Protein AF-A0A7V8YBY7-F1 (afdb_monomer_lite)

Foldseek 3Di:
DDDDDYDDDDDDDDDPDDDPVRVVVVVVVVVVVVVVVVVVVVVVVVVVVVVVLVVLVVVLQVVQVVVQVVVLVVLLVDDPVSLVQWFKKKKKAASVVRDIFMFTHGPPPDPPDDSLVRRCVVVVNDQQQRMAMDFIARSPPRDGDADDPVSCVRNNGRD

Structure (mmCIF, N/CA/C/O backbone):
data_AF-A0A7V8YBY7-F1
#
_entry.id   AF-A0A7V8YBY7-F1
#
loop_
_atom_site.group_PDB
_atom_site.id
_atom_site.type_symbol
_atom_site.label_atom_id
_atom_site.label_alt_id
_atom_site.label_comp_id
_atom_site.label_asym_id
_atom_site.label_entity_id
_atom_site.label_seq_id
_atom_site.pdbx_PDB_ins_code
_atom_site.Cartn_x
_atom_site.Cartn_y
_atom_site.Cartn_z
_atom_site.occupancy
_atom_site.B_iso_or_equiv
_atom_site.auth_seq_id
_atom_site.auth_comp_id
_atom_site.auth_asym_id
_atom_site.auth_atom_id
_atom_site.pdbx_PDB_model_num
ATOM 1 N N . MET A 1 1 ? 53.106 -49.234 -93.768 1.00 44.34 1 MET A N 1
ATOM 2 C CA . MET A 1 1 ? 53.191 -47.875 -93.196 1.00 44.34 1 MET A CA 1
ATOM 3 C C . MET A 1 1 ? 51.912 -47.634 -92.414 1.00 44.34 1 MET A C 1
ATOM 5 O O . MET A 1 1 ? 50.875 -47.580 -93.050 1.00 44.34 1 MET A O 1
ATOM 9 N N . SER A 1 2 ? 51.979 -47.629 -91.081 1.00 45.84 2 SER A N 1
ATOM 10 C CA . SER A 1 2 ? 51.018 -46.974 -90.173 1.00 45.84 2 SER A CA 1
ATOM 11 C C . SER A 1 2 ? 51.519 -47.163 -88.740 1.00 45.84 2 SER A C 1
ATOM 13 O O . SER A 1 2 ? 51.425 -48.245 -88.170 1.00 45.84 2 SER A O 1
ATOM 15 N N . ALA A 1 3 ? 52.129 -46.108 -88.212 1.00 43.44 3 ALA A N 1
ATOM 16 C CA . ALA A 1 3 ? 52.248 -45.832 -86.781 1.00 43.44 3 ALA A CA 1
ATOM 17 C C . ALA A 1 3 ? 50.955 -45.067 -86.372 1.00 43.44 3 ALA A C 1
ATOM 19 O O . ALA A 1 3 ? 50.270 -44.568 -87.259 1.00 43.44 3 ALA A O 1
ATOM 20 N N . ALA A 1 4 ? 50.510 -44.889 -85.130 1.00 47.12 4 ALA A N 1
ATOM 21 C CA . ALA A 1 4 ? 51.103 -44.994 -83.805 1.00 47.12 4 ALA A CA 1
ATOM 22 C C . ALA A 1 4 ? 49.966 -44.855 -82.741 1.00 47.12 4 ALA A C 1
ATOM 24 O O . ALA A 1 4 ? 48.845 -44.524 -83.114 1.00 47.12 4 ALA A O 1
ATOM 25 N N . ILE A 1 5 ? 50.330 -44.989 -81.449 1.00 47.28 5 ILE A N 1
ATOM 26 C CA . ILE A 1 5 ? 49.800 -44.333 -80.210 1.00 47.28 5 ILE A CA 1
ATOM 27 C C . ILE A 1 5 ? 48.318 -44.535 -79.800 1.00 47.28 5 ILE A C 1
ATOM 29 O O . ILE A 1 5 ? 47.413 -44.279 -80.574 1.00 47.28 5 ILE A O 1
ATOM 33 N N . GLY A 1 6 ? 47.992 -45.060 -78.603 1.00 40.19 6 GLY A N 1
ATOM 34 C CA . GLY A 1 6 ? 48.032 -44.397 -77.273 1.00 40.19 6 GLY A CA 1
ATOM 35 C C . GLY A 1 6 ? 46.586 -44.017 -76.859 1.00 40.19 6 GLY A C 1
ATOM 36 O O . GLY A 1 6 ? 45.807 -43.666 -77.727 1.00 40.19 6 GLY A O 1
ATOM 37 N N . GLY A 1 7 ? 46.074 -44.077 -75.629 1.00 40.12 7 GLY A N 1
ATOM 38 C CA . GLY A 1 7 ? 46.610 -44.291 -74.294 1.00 40.12 7 GLY A CA 1
ATOM 39 C C . GLY A 1 7 ? 45.463 -44.297 -73.256 1.00 40.12 7 GLY A C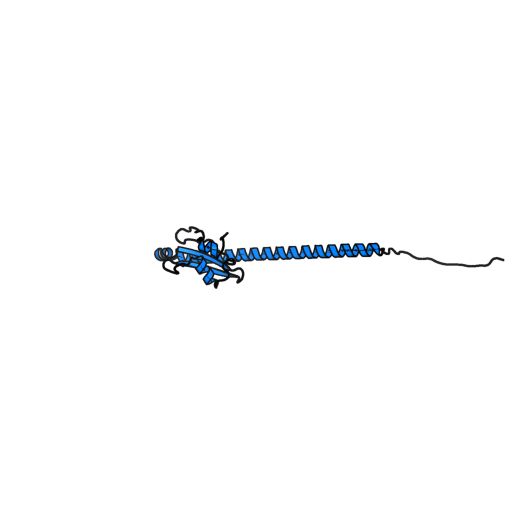 1
ATOM 40 O O . GLY A 1 7 ? 44.285 -44.230 -73.597 1.00 40.12 7 GLY A O 1
ATOM 41 N N . HIS A 1 8 ? 45.872 -44.414 -71.995 1.00 46.50 8 HIS A N 1
ATOM 42 C CA . HIS A 1 8 ? 45.122 -44.440 -70.732 1.00 46.50 8 HIS A CA 1
ATOM 43 C C . HIS A 1 8 ? 44.111 -43.306 -70.455 1.00 46.50 8 HIS A C 1
ATOM 45 O O . HIS A 1 8 ? 44.310 -42.186 -70.915 1.00 46.50 8 HIS A O 1
ATOM 51 N N . ALA A 1 9 ? 43.173 -43.617 -69.536 1.00 46.84 9 ALA A N 1
ATOM 52 C CA . ALA A 1 9 ? 42.627 -42.826 -68.400 1.00 46.84 9 ALA A CA 1
ATOM 53 C C . ALA A 1 9 ? 41.088 -42.953 -68.368 1.00 46.84 9 ALA A C 1
ATOM 55 O O . ALA A 1 9 ? 40.420 -42.584 -69.322 1.00 46.84 9 ALA A O 1
ATOM 56 N N . GLU A 1 10 ? 40.417 -43.604 -67.415 1.00 47.59 10 GLU A N 1
ATOM 57 C CA . GLU A 1 10 ? 40.443 -43.530 -65.944 1.00 47.59 10 GLU A CA 1
ATOM 58 C C . GLU A 1 10 ? 40.165 -42.130 -65.365 1.00 47.59 10 GLU A C 1
ATOM 60 O O . GLU A 1 10 ? 40.944 -41.204 -65.566 1.00 47.59 10 GLU A O 1
ATOM 65 N N . ARG A 1 11 ? 39.109 -42.068 -64.526 1.00 49.00 11 ARG A N 1
ATOM 66 C CA . ARG A 1 11 ? 38.781 -41.021 -63.529 1.00 49.00 11 ARG A CA 1
ATOM 67 C C . ARG A 1 11 ? 38.251 -39.696 -64.121 1.00 49.00 11 ARG A C 1
ATOM 69 O O . ARG A 1 11 ? 38.785 -39.169 -65.075 1.00 49.00 11 ARG A O 1
ATOM 76 N N . MET A 1 12 ? 37.189 -39.074 -63.611 1.00 42.81 12 MET A N 1
ATOM 77 C CA . MET A 1 12 ? 36.949 -38.706 -62.215 1.00 42.81 12 MET A CA 1
ATOM 78 C C 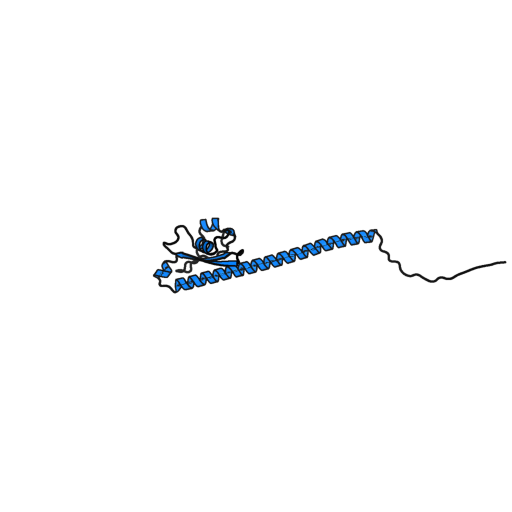. MET A 1 12 ? 35.454 -38.490 -61.930 1.00 42.81 12 MET A C 1
ATOM 80 O O . MET A 1 12 ? 34.685 -38.041 -62.775 1.00 42.81 12 MET A O 1
ATOM 84 N N . MET A 1 13 ? 35.096 -38.772 -60.681 1.00 49.97 13 MET A N 1
ATOM 85 C CA . MET A 1 13 ? 33.845 -38.424 -60.017 1.00 49.97 13 MET A CA 1
ATOM 86 C C . MET A 1 13 ? 33.687 -36.908 -59.793 1.00 49.97 13 MET A C 1
ATOM 88 O O . MET A 1 13 ? 34.676 -36.195 -59.663 1.00 49.97 13 MET A O 1
ATOM 92 N N . ASN A 1 14 ? 32.424 -36.512 -59.595 1.00 57.94 14 ASN A N 1
ATOM 93 C CA . ASN A 1 14 ? 31.910 -35.496 -58.664 1.00 57.94 14 ASN A CA 1
ATOM 94 C C . ASN A 1 14 ? 32.482 -34.068 -58.692 1.00 57.94 14 ASN A C 1
ATOM 96 O O . ASN A 1 14 ? 33.573 -33.794 -58.203 1.00 57.94 14 ASN A O 1
ATOM 100 N N . GLY A 1 15 ? 31.618 -33.123 -59.073 1.00 44.50 15 GLY A N 1
ATOM 101 C CA . GLY A 1 15 ? 31.807 -31.692 -58.848 1.00 44.50 15 GLY A CA 1
ATOM 102 C C . GLY A 1 15 ? 30.473 -30.954 -58.765 1.00 44.50 15 GLY A C 1
ATOM 103 O O . GLY A 1 15 ? 30.169 -30.132 -59.622 1.00 44.50 15 GLY A O 1
ATOM 104 N N . GLY A 1 16 ? 29.654 -31.264 -57.755 1.00 51.22 16 GLY A N 1
ATOM 105 C CA . GLY A 1 16 ? 28.484 -30.458 -57.392 1.00 51.22 16 GLY A CA 1
ATOM 106 C C . GLY A 1 16 ? 28.925 -29.143 -56.748 1.00 51.22 16 GLY A C 1
ATOM 107 O O . GLY A 1 16 ? 28.909 -29.017 -55.529 1.00 51.22 16 GLY A O 1
ATOM 108 N N . GLY A 1 17 ? 29.391 -28.194 -57.560 1.00 48.97 17 GLY A N 1
ATOM 109 C CA . GLY A 1 17 ? 29.704 -26.836 -57.128 1.00 48.97 17 GLY A CA 1
ATOM 110 C C . GLY A 1 17 ? 28.470 -25.950 -57.248 1.00 48.97 17 GLY A C 1
ATOM 111 O O . GLY A 1 17 ? 27.995 -25.704 -58.356 1.00 48.97 17 GLY A O 1
ATOM 112 N N . SER A 1 18 ? 27.950 -25.475 -56.118 1.00 56.44 18 SER A N 1
ATOM 113 C CA . SER A 1 18 ? 26.894 -24.462 -56.073 1.00 56.44 18 SER A CA 1
ATOM 114 C C . SER A 1 18 ? 27.316 -23.227 -56.870 1.00 56.44 18 SER A C 1
ATOM 116 O O . SER A 1 18 ? 28.432 -22.727 -56.723 1.00 56.44 18 SER A O 1
ATOM 118 N N . THR A 1 19 ? 26.424 -22.726 -57.722 1.00 53.19 19 THR A N 1
ATOM 119 C CA . THR A 1 19 ? 26.695 -21.528 -58.527 1.00 53.19 19 THR A CA 1
ATOM 120 C C . THR A 1 19 ? 26.826 -20.281 -57.634 1.00 53.19 19 THR A C 1
ATOM 122 O O . THR A 1 19 ? 26.194 -20.215 -56.576 1.00 53.19 19 THR A O 1
ATOM 125 N N . PRO A 1 20 ? 27.593 -19.249 -58.036 1.00 57.94 20 PRO A N 1
ATOM 126 C CA . PRO A 1 20 ? 27.749 -18.015 -57.253 1.00 57.94 20 PRO A CA 1
ATOM 127 C C . PRO A 1 20 ? 26.417 -17.288 -56.985 1.00 57.94 20 PRO A C 1
ATOM 129 O O . PRO A 1 20 ? 26.300 -16.562 -56.000 1.00 57.94 20 PRO A O 1
ATOM 132 N N . ALA A 1 21 ? 25.392 -17.526 -57.813 1.00 54.25 21 ALA A N 1
ATOM 133 C CA . ALA A 1 21 ? 24.031 -17.044 -57.584 1.00 54.25 21 ALA A CA 1
ATOM 134 C C . ALA A 1 21 ? 23.325 -17.770 -56.418 1.00 54.25 21 ALA A C 1
ATOM 136 O O . ALA A 1 21 ? 22.672 -17.111 -55.613 1.00 54.25 21 ALA A O 1
ATOM 137 N N . GLN A 1 22 ? 23.501 -19.092 -56.270 1.00 51.97 22 GLN A N 1
ATOM 138 C CA . GLN A 1 22 ? 22.965 -19.850 -55.125 1.00 51.97 22 GLN A CA 1
ATOM 139 C C . GLN A 1 22 ? 23.634 -19.439 -53.807 1.00 51.97 22 GLN A C 1
ATOM 141 O O . GLN A 1 22 ? 22.944 -19.228 -52.813 1.00 51.97 22 GLN A O 1
ATOM 146 N N . ALA A 1 23 ? 24.951 -19.208 -53.815 1.00 55.03 23 ALA A N 1
ATOM 147 C CA . ALA A 1 23 ? 25.682 -18.770 -52.624 1.00 55.03 23 ALA A CA 1
ATOM 148 C C . ALA A 1 23 ? 25.211 -17.400 -52.083 1.00 55.03 23 ALA A C 1
ATOM 150 O O . ALA A 1 23 ? 25.178 -17.190 -50.871 1.00 55.03 23 ALA A O 1
ATOM 151 N N . ALA A 1 24 ? 24.816 -16.469 -52.961 1.00 55.28 24 ALA A N 1
ATOM 152 C CA . ALA A 1 24 ? 24.304 -15.157 -52.558 1.00 55.28 24 ALA A CA 1
ATOM 153 C C . ALA A 1 24 ? 22.881 -15.225 -51.968 1.00 55.28 24 ALA A C 1
ATOM 155 O O . ALA A 1 24 ? 22.572 -14.514 -51.009 1.00 55.28 24 ALA A O 1
ATOM 156 N N . SER A 1 25 ? 22.020 -16.096 -52.507 1.00 55.28 25 SER A N 1
ATOM 157 C CA . SER A 1 25 ? 20.661 -16.317 -51.996 1.00 55.28 25 SER A CA 1
ATOM 158 C C . SER A 1 25 ? 20.648 -17.004 -50.625 1.00 55.28 25 SER A C 1
ATOM 160 O O . SER A 1 25 ? 19.887 -16.587 -49.750 1.00 55.28 25 SER A O 1
ATOM 162 N N . ASP A 1 26 ? 21.529 -17.982 -50.397 1.00 54.19 26 ASP A N 1
ATOM 163 C CA . ASP A 1 26 ? 21.657 -18.674 -49.105 1.00 54.19 26 ASP A CA 1
ATOM 164 C C . ASP A 1 26 ? 22.161 -17.739 -47.990 1.00 54.19 26 ASP A C 1
ATOM 166 O O . ASP A 1 26 ? 21.699 -17.806 -46.846 1.00 54.19 26 ASP A O 1
ATOM 170 N N . LEU A 1 27 ? 23.057 -16.801 -48.321 1.00 54.78 27 LEU A N 1
ATOM 171 C CA . LEU A 1 27 ? 23.585 -15.817 -47.371 1.00 54.78 27 LEU A CA 1
ATOM 172 C C . LEU A 1 27 ? 22.517 -14.797 -46.932 1.00 54.78 27 LEU A C 1
ATOM 174 O O . LEU A 1 27 ? 22.451 -14.425 -45.758 1.00 54.78 27 LEU A O 1
ATOM 178 N N . LEU A 1 28 ? 21.653 -14.372 -47.862 1.00 55.53 28 LEU A N 1
ATOM 179 C CA . LEU A 1 28 ? 20.539 -13.458 -47.583 1.00 55.53 28 LEU A CA 1
ATOM 180 C C . LEU A 1 28 ? 19.446 -14.124 -46.735 1.00 55.53 28 LEU A C 1
ATOM 182 O O . LEU A 1 28 ? 18.935 -13.505 -45.797 1.00 55.53 28 LEU A O 1
ATOM 186 N N . LEU A 1 29 ? 19.123 -15.393 -47.007 1.00 57.09 29 LEU A N 1
ATOM 187 C CA . LEU A 1 29 ? 18.135 -16.143 -46.229 1.00 57.09 29 LEU A CA 1
ATOM 188 C C . LEU A 1 29 ? 18.651 -16.472 -44.817 1.00 57.09 29 LEU A C 1
ATOM 190 O O . LEU A 1 29 ? 17.917 -16.323 -43.839 1.00 57.09 29 LEU A O 1
ATOM 194 N N . GLY A 1 30 ? 19.935 -16.825 -44.686 1.00 58.84 30 GLY A N 1
ATOM 195 C CA . GLY A 1 30 ? 20.586 -17.062 -43.394 1.00 58.84 30 GLY A CA 1
ATOM 196 C C . GLY A 1 30 ? 20.665 -15.810 -42.510 1.00 58.84 30 GLY A C 1
ATOM 197 O O . GLY A 1 30 ? 20.421 -15.884 -41.302 1.00 58.84 30 GLY A O 1
ATOM 198 N N . ALA A 1 31 ? 20.931 -14.639 -43.100 1.00 62.31 31 ALA A N 1
ATOM 199 C CA . ALA A 1 31 ? 20.933 -13.369 -42.374 1.00 62.31 31 ALA A CA 1
ATOM 200 C C . ALA A 1 31 ? 19.529 -12.989 -41.867 1.00 62.31 31 ALA A C 1
ATOM 202 O O . ALA A 1 31 ? 19.378 -12.606 -40.703 1.00 62.31 31 ALA A O 1
ATOM 203 N N . ALA A 1 32 ? 18.493 -13.161 -42.696 1.00 61.81 32 ALA A N 1
ATOM 204 C CA . ALA A 1 32 ? 17.106 -12.917 -42.302 1.00 61.81 32 ALA A CA 1
ATOM 205 C C . ALA A 1 32 ? 16.647 -13.870 -41.182 1.00 61.81 32 ALA A C 1
ATOM 207 O O . ALA A 1 32 ? 16.058 -13.425 -40.194 1.00 61.81 32 ALA A O 1
ATOM 208 N N . PHE A 1 33 ? 16.990 -15.160 -41.271 1.00 59.41 33 PHE A N 1
ATOM 209 C CA . PHE A 1 33 ? 16.666 -16.149 -40.238 1.00 59.41 33 PHE A CA 1
ATOM 210 C C . PHE A 1 33 ? 17.365 -15.839 -38.902 1.00 59.41 33 PHE A C 1
ATOM 212 O O . PHE A 1 33 ? 16.755 -15.950 -37.840 1.00 59.41 33 PHE A O 1
ATOM 219 N N . SER A 1 34 ? 18.618 -15.365 -38.940 1.00 62.62 34 SER A N 1
ATOM 220 C CA . SER A 1 34 ? 19.365 -14.964 -37.739 1.00 62.62 34 SER A CA 1
ATOM 221 C C . SER A 1 34 ? 18.761 -13.738 -37.040 1.00 62.62 34 SER A C 1
ATOM 223 O O . SER A 1 34 ? 18.702 -13.696 -35.808 1.00 62.62 34 SER A O 1
ATOM 225 N N . VAL A 1 35 ? 18.275 -12.746 -37.797 1.00 67.56 35 VAL A N 1
ATOM 226 C CA . VAL A 1 35 ? 17.589 -11.566 -37.236 1.00 67.56 35 VAL A CA 1
ATOM 227 C C . VAL A 1 35 ? 16.258 -11.960 -36.595 1.00 67.56 35 VAL A C 1
ATOM 229 O O . VAL A 1 35 ? 15.975 -11.533 -35.474 1.00 67.56 35 VAL A O 1
ATOM 232 N N . VAL A 1 36 ? 15.474 -12.820 -37.254 1.00 70.81 36 VAL A N 1
ATOM 233 C CA . VAL A 1 36 ? 14.207 -13.335 -36.709 1.00 70.81 36 VAL A CA 1
ATOM 234 C C . VAL A 1 36 ? 14.450 -14.151 -35.436 1.00 70.81 36 VAL A C 1
ATOM 236 O O . VAL A 1 36 ? 13.808 -13.889 -34.420 1.00 70.81 36 VAL A O 1
ATOM 239 N N . ALA A 1 37 ? 15.428 -15.062 -35.433 1.00 69.94 37 ALA A N 1
ATOM 240 C CA . ALA A 1 37 ? 15.770 -15.867 -34.259 1.00 69.94 37 ALA A CA 1
ATOM 241 C C . ALA A 1 37 ? 16.213 -15.005 -33.061 1.00 69.94 37 ALA A C 1
ATOM 243 O O . ALA A 1 37 ? 15.746 -15.209 -31.940 1.00 69.94 37 ALA A O 1
ATOM 244 N N . LYS A 1 38 ? 17.053 -13.983 -33.289 1.00 75.06 38 LYS A N 1
ATOM 245 C CA . LYS A 1 38 ? 17.444 -13.017 -32.243 1.00 75.06 38 LYS A CA 1
ATOM 246 C C . LYS A 1 38 ? 16.255 -12.195 -31.740 1.00 75.06 38 LYS A C 1
ATOM 248 O O . LYS A 1 38 ? 16.179 -11.903 -30.547 1.00 75.06 38 LYS A O 1
ATOM 253 N N . GLY A 1 39 ? 15.333 -11.825 -32.630 1.00 72.75 39 GLY A N 1
ATOM 254 C CA . GLY A 1 39 ? 14.103 -11.117 -32.279 1.00 72.75 39 GLY A CA 1
ATOM 255 C C . GLY A 1 39 ? 13.190 -11.940 -31.369 1.00 72.75 39 GLY A C 1
ATOM 256 O O . GLY A 1 39 ? 12.736 -11.433 -30.343 1.00 72.75 39 GLY A O 1
ATOM 257 N N . ILE A 1 40 ? 12.982 -13.219 -31.699 1.00 78.44 40 ILE A N 1
ATOM 258 C CA . ILE A 1 40 ? 12.176 -14.151 -30.897 1.00 78.44 40 ILE A CA 1
ATOM 259 C C . ILE A 1 40 ? 12.814 -14.353 -29.519 1.00 78.44 40 ILE A C 1
ATOM 261 O O . ILE A 1 40 ? 12.146 -14.134 -28.511 1.00 78.44 40 ILE A O 1
ATOM 265 N N . ALA A 1 41 ? 14.120 -14.635 -29.459 1.00 76.62 41 ALA A N 1
ATOM 266 C CA . ALA A 1 41 ? 14.829 -14.808 -28.190 1.00 76.62 41 ALA A CA 1
ATOM 267 C C . ALA A 1 41 ? 14.729 -13.561 -27.287 1.00 76.62 41 ALA A C 1
ATOM 269 O O . ALA A 1 41 ? 14.502 -13.665 -26.082 1.00 76.62 41 ALA A O 1
ATOM 270 N N . LYS A 1 42 ? 14.837 -12.353 -27.860 1.00 84.00 42 LYS A N 1
ATOM 271 C CA . LYS A 1 42 ? 14.692 -11.098 -27.104 1.00 84.00 42 LYS A CA 1
ATOM 272 C C . LYS A 1 42 ? 13.274 -10.909 -26.554 1.00 84.00 42 LYS A C 1
ATOM 274 O O . LYS A 1 42 ? 13.117 -10.401 -25.444 1.00 84.00 42 LYS A O 1
ATOM 279 N N . LEU A 1 43 ? 12.252 -11.315 -27.308 1.00 81.06 43 LEU A N 1
ATOM 280 C CA . LEU A 1 43 ? 10.859 -11.241 -26.871 1.00 81.06 43 LEU A CA 1
ATOM 281 C C . LEU A 1 43 ? 10.561 -12.233 -25.739 1.00 81.06 43 LEU A C 1
ATOM 283 O O . LEU A 1 43 ? 9.861 -11.879 -24.793 1.00 81.06 43 LEU A O 1
ATOM 287 N N . GLU A 1 44 ? 11.106 -13.448 -25.807 1.00 84.06 44 GLU A N 1
ATOM 288 C CA . GLU A 1 44 ? 10.956 -14.453 -24.749 1.00 84.06 44 GLU A CA 1
ATOM 289 C C . GLU A 1 44 ? 11.600 -13.996 -23.439 1.00 84.06 44 GLU A C 1
ATOM 291 O O . GLU A 1 44 ? 10.958 -14.048 -22.389 1.00 84.06 44 GLU A O 1
ATOM 296 N N . VAL A 1 45 ? 12.815 -13.439 -23.502 1.00 81.56 45 VAL A N 1
ATOM 297 C CA . VAL A 1 45 ? 13.482 -12.858 -22.326 1.00 81.56 45 VAL A CA 1
ATOM 298 C C . VAL A 1 45 ? 12.669 -11.695 -21.747 1.00 81.56 45 VAL A C 1
ATOM 300 O O . VAL A 1 45 ? 12.473 -11.636 -20.535 1.00 81.56 45 VAL A O 1
ATOM 303 N N . ALA A 1 46 ? 12.133 -10.799 -22.583 1.00 86.00 46 ALA A N 1
ATOM 304 C CA . ALA A 1 46 ? 11.293 -9.690 -22.121 1.00 86.00 46 ALA A CA 1
ATOM 305 C C . ALA A 1 46 ? 9.982 -10.161 -21.459 1.00 86.00 46 ALA A C 1
ATOM 307 O O . ALA A 1 46 ? 9.517 -9.562 -20.490 1.00 86.00 46 ALA A O 1
ATOM 308 N N . ARG A 1 47 ? 9.379 -11.248 -21.955 1.00 88.44 47 ARG A N 1
ATOM 309 C CA . ARG A 1 47 ? 8.191 -11.853 -21.334 1.00 88.44 47 ARG A CA 1
ATOM 310 C C . ARG A 1 47 ? 8.522 -12.493 -19.990 1.00 88.44 47 ARG A C 1
ATOM 312 O O . ARG A 1 47 ? 7.768 -12.303 -19.040 1.00 88.44 47 ARG A O 1
ATOM 319 N N . ALA A 1 48 ? 9.643 -13.205 -19.897 1.00 87.19 48 ALA A N 1
ATOM 320 C CA . ALA A 1 48 ? 10.080 -13.829 -18.653 1.00 87.19 48 ALA A CA 1
ATOM 321 C C . ALA A 1 48 ? 10.368 -12.780 -17.565 1.00 87.19 48 ALA A C 1
ATOM 323 O O . ALA A 1 48 ? 9.931 -12.933 -16.425 1.00 87.19 48 ALA A O 1
ATOM 324 N N . THR A 1 49 ? 11.028 -11.671 -17.916 1.00 88.94 49 THR A N 1
ATOM 325 C CA . THR A 1 49 ? 11.289 -10.580 -16.964 1.00 88.94 49 THR A CA 1
ATOM 326 C C . THR A 1 49 ? 10.013 -9.854 -16.547 1.00 88.94 49 THR A C 1
ATOM 328 O O . THR A 1 49 ? 9.860 -9.534 -15.370 1.00 88.94 49 THR A O 1
ATOM 331 N N . ALA A 1 50 ? 9.061 -9.648 -17.462 1.00 87.25 50 ALA A N 1
ATOM 332 C CA . ALA A 1 50 ? 7.755 -9.085 -17.125 1.00 87.25 50 ALA A CA 1
ATOM 333 C C . ALA A 1 50 ? 6.952 -9.999 -16.182 1.00 87.25 50 ALA A C 1
ATOM 335 O O . ALA A 1 50 ? 6.332 -9.512 -15.235 1.00 87.25 50 ALA A O 1
ATOM 336 N N . ALA A 1 51 ? 6.990 -11.317 -16.402 1.00 90.38 51 ALA A N 1
ATOM 337 C CA . ALA A 1 51 ? 6.344 -12.293 -15.529 1.00 90.38 51 ALA A CA 1
ATOM 338 C C . ALA A 1 51 ? 6.955 -12.278 -14.119 1.00 90.38 51 ALA A C 1
ATOM 340 O O . ALA A 1 51 ? 6.222 -12.133 -13.142 1.00 90.38 51 ALA A O 1
ATOM 341 N N . ALA A 1 52 ? 8.286 -12.312 -14.017 1.00 88.94 52 ALA A N 1
ATOM 342 C CA . ALA A 1 52 ? 8.991 -12.235 -12.738 1.00 88.94 52 ALA A CA 1
ATOM 343 C C . ALA A 1 52 ? 8.727 -10.908 -12.002 1.00 88.94 52 ALA A C 1
ATOM 345 O O . ALA A 1 52 ? 8.535 -10.888 -10.787 1.00 88.94 52 ALA A O 1
ATOM 346 N N . ALA A 1 53 ? 8.658 -9.787 -12.729 1.00 89.88 53 ALA A N 1
ATOM 347 C CA . ALA A 1 53 ? 8.317 -8.492 -12.146 1.00 89.88 53 ALA A CA 1
ATOM 348 C C . ALA A 1 53 ? 6.884 -8.472 -11.593 1.00 89.88 53 ALA A C 1
ATOM 350 O O . ALA A 1 53 ? 6.654 -7.949 -10.502 1.00 89.88 53 ALA A O 1
ATOM 351 N N . LYS A 1 54 ? 5.927 -9.069 -12.313 1.00 92.06 54 LYS A N 1
ATOM 352 C CA . LYS A 1 54 ? 4.536 -9.188 -11.860 1.00 92.06 54 LYS A CA 1
ATOM 353 C C . LYS A 1 54 ? 4.420 -10.078 -10.624 1.00 92.06 54 LYS A C 1
ATOM 355 O O . LYS A 1 54 ? 3.719 -9.714 -9.683 1.00 92.06 54 LYS A O 1
ATOM 360 N N . GLU A 1 55 ? 5.123 -11.207 -10.606 1.00 93.31 55 GLU A N 1
ATOM 361 C CA . GLU A 1 55 ? 5.171 -12.101 -9.449 1.00 93.31 55 GLU A CA 1
ATOM 362 C C . GLU A 1 55 ? 5.746 -11.376 -8.226 1.00 93.31 55 GLU A C 1
ATOM 364 O O . GLU A 1 55 ? 5.084 -11.308 -7.190 1.00 93.31 55 GLU A O 1
ATOM 369 N N . LYS A 1 56 ? 6.909 -10.725 -8.369 1.00 93.25 56 LYS A N 1
ATOM 370 C CA . LYS A 1 56 ? 7.528 -9.931 -7.298 1.00 93.25 56 LYS A CA 1
ATOM 371 C C . LYS A 1 56 ? 6.585 -8.846 -6.778 1.00 93.25 56 LYS A C 1
ATOM 373 O O . LYS A 1 56 ? 6.452 -8.681 -5.567 1.00 93.25 56 LYS A O 1
ATOM 378 N N . LEU A 1 57 ? 5.909 -8.133 -7.680 1.00 94.44 57 LEU A N 1
ATOM 379 C CA . LEU A 1 57 ? 4.926 -7.116 -7.319 1.00 94.44 57 LEU A CA 1
ATOM 380 C C . LEU A 1 57 ? 3.792 -7.716 -6.483 1.00 94.44 57 LEU A C 1
ATOM 382 O O . LEU A 1 57 ? 3.481 -7.194 -5.416 1.00 94.44 57 LEU A O 1
ATOM 386 N N . SER A 1 58 ? 3.213 -8.829 -6.937 1.00 95.25 58 SER A N 1
ATOM 387 C CA . SER A 1 58 ? 2.126 -9.506 -6.226 1.00 95.25 58 SER A CA 1
ATOM 388 C C . SER A 1 58 ? 2.559 -10.016 -4.848 1.00 95.25 58 SER A C 1
ATOM 390 O O . SER A 1 58 ? 1.848 -9.810 -3.866 1.00 95.25 58 SER A O 1
ATOM 392 N N . ALA A 1 59 ? 3.765 -10.579 -4.738 1.00 97.12 59 ALA A N 1
ATOM 393 C CA . ALA A 1 59 ? 4.336 -11.020 -3.471 1.00 97.12 59 ALA A CA 1
ATOM 394 C C . ALA A 1 59 ? 4.622 -9.837 -2.529 1.00 97.12 59 ALA A C 1
ATOM 396 O O . ALA A 1 59 ? 4.383 -9.919 -1.325 1.00 97.12 59 ALA A O 1
ATOM 397 N N . GLY A 1 60 ? 5.100 -8.709 -3.060 1.00 97.62 60 GLY A N 1
ATOM 398 C CA . GLY A 1 60 ? 5.295 -7.470 -2.308 1.00 97.62 60 GLY A CA 1
ATOM 399 C C . GLY A 1 60 ? 3.992 -6.914 -1.736 1.00 97.62 60 GLY A C 1
ATOM 400 O O . GLY A 1 60 ? 3.918 -6.627 -0.541 1.00 97.62 60 GLY A O 1
ATOM 401 N N . VAL A 1 61 ? 2.941 -6.844 -2.556 1.00 97.12 61 VAL A N 1
ATOM 402 C CA . VAL A 1 61 ? 1.604 -6.414 -2.121 1.00 97.12 61 VAL A CA 1
ATOM 403 C C . VAL A 1 61 ? 1.017 -7.386 -1.091 1.00 97.12 61 VAL A C 1
ATOM 405 O O . VAL A 1 61 ? 0.467 -6.942 -0.086 1.00 97.12 61 VAL A O 1
ATOM 408 N N . ALA A 1 62 ? 1.206 -8.698 -1.259 1.00 98.06 62 ALA A N 1
ATOM 409 C CA . ALA A 1 62 ? 0.786 -9.693 -0.270 1.00 98.06 62 ALA A CA 1
ATOM 410 C C . ALA A 1 62 ? 1.502 -9.513 1.082 1.00 98.06 62 ALA A C 1
ATOM 412 O O . ALA A 1 62 ? 0.865 -9.579 2.134 1.00 98.06 62 ALA A O 1
ATOM 413 N N . ARG A 1 63 ? 2.808 -9.206 1.080 1.00 98.31 63 ARG A N 1
ATOM 414 C CA . ARG A 1 63 ? 3.546 -8.857 2.309 1.00 98.31 63 ARG A CA 1
ATOM 415 C C . ARG A 1 63 ? 3.012 -7.576 2.953 1.00 98.31 63 ARG A C 1
ATOM 417 O O . ARG A 1 63 ? 2.883 -7.524 4.175 1.00 98.31 63 ARG A O 1
ATOM 424 N N . ALA A 1 64 ? 2.666 -6.563 2.158 1.00 98.12 64 ALA A N 1
ATOM 425 C CA . ALA A 1 64 ? 2.031 -5.347 2.665 1.00 98.12 64 ALA A CA 1
ATOM 426 C C . ALA A 1 64 ? 0.646 -5.615 3.271 1.00 98.12 64 ALA A C 1
ATOM 428 O O . ALA A 1 64 ? 0.314 -5.034 4.305 1.00 98.12 64 ALA A O 1
ATOM 429 N N . ALA A 1 65 ? -0.131 -6.532 2.690 1.00 98.38 65 ALA A N 1
ATOM 430 C CA . ALA A 1 65 ? -1.414 -6.958 3.244 1.00 98.38 65 ALA A CA 1
ATOM 431 C C . ALA A 1 65 ? -1.220 -7.676 4.583 1.00 98.38 65 ALA A C 1
ATOM 433 O O . ALA A 1 65 ? -1.840 -7.295 5.569 1.00 98.38 65 ALA A O 1
ATOM 434 N N . ALA A 1 66 ? -0.273 -8.613 4.661 1.00 98.44 66 ALA A N 1
ATOM 435 C CA . ALA A 1 66 ? 0.056 -9.294 5.910 1.00 98.44 66 ALA A CA 1
ATOM 436 C C . ALA A 1 66 ? 0.511 -8.315 7.010 1.00 98.44 66 ALA A C 1
ATOM 438 O O . ALA A 1 66 ? 0.093 -8.437 8.161 1.00 98.44 66 ALA A O 1
ATOM 439 N N . ALA A 1 67 ? 1.320 -7.306 6.667 1.00 98.44 67 ALA A N 1
ATOM 440 C CA . ALA A 1 67 ? 1.753 -6.278 7.613 1.00 98.44 67 ALA A CA 1
ATOM 441 C C . ALA A 1 67 ? 0.582 -5.397 8.095 1.00 98.44 67 ALA A C 1
ATOM 443 O O . ALA A 1 67 ? 0.463 -5.124 9.293 1.00 98.44 67 ALA A O 1
ATOM 444 N N . ARG A 1 68 ? -0.317 -4.995 7.184 1.00 98.31 68 ARG A N 1
ATOM 445 C CA . ARG A 1 68 ? -1.570 -4.302 7.527 1.00 98.31 68 ARG A CA 1
ATOM 446 C C . ARG A 1 68 ? -2.409 -5.148 8.483 1.00 98.31 68 ARG A C 1
ATOM 448 O O . ARG A 1 68 ? -2.858 -4.638 9.506 1.00 98.31 68 ARG A O 1
ATOM 455 N N . ASP A 1 69 ? -2.597 -6.425 8.175 1.00 98.25 69 ASP A N 1
ATOM 456 C CA . ASP A 1 69 ? -3.454 -7.329 8.941 1.00 98.25 69 ASP A CA 1
ATOM 457 C C . ASP A 1 69 ? -2.874 -7.617 10.333 1.00 98.25 69 ASP A C 1
ATOM 459 O O . ASP A 1 69 ? -3.611 -7.638 11.320 1.00 98.25 69 ASP A O 1
ATOM 463 N N . ALA A 1 70 ? -1.546 -7.712 10.451 1.00 98.25 70 ALA A N 1
ATOM 464 C CA . ALA A 1 70 ? -0.863 -7.768 11.740 1.00 98.25 70 ALA A CA 1
ATOM 465 C C . ALA A 1 70 ? -1.113 -6.498 12.573 1.00 98.25 70 ALA A C 1
ATOM 467 O O . ALA A 1 70 ? -1.425 -6.586 13.763 1.00 98.25 70 ALA A O 1
ATOM 468 N N . LYS A 1 71 ? -1.058 -5.309 11.954 1.00 97.81 71 LYS A N 1
ATOM 469 C CA . LYS A 1 71 ? -1.374 -4.050 12.645 1.00 97.81 71 LYS A CA 1
ATOM 470 C C . LYS A 1 71 ? -2.849 -3.954 13.030 1.00 97.81 71 LYS A C 1
ATOM 472 O O . LYS A 1 71 ? -3.166 -3.454 14.106 1.00 97.81 71 LYS A O 1
ATOM 477 N N . LEU A 1 72 ? -3.757 -4.455 12.194 1.00 97.44 72 LEU A N 1
ATOM 478 C CA . LEU A 1 72 ? -5.175 -4.568 12.539 1.00 97.44 72 LEU A CA 1
ATOM 479 C C . LEU A 1 72 ? -5.373 -5.475 13.756 1.00 97.44 72 LEU A C 1
ATOM 481 O O . LEU A 1 72 ? -6.106 -5.098 14.668 1.00 97.44 72 LEU A O 1
ATOM 485 N N . ALA A 1 73 ? -4.701 -6.626 13.810 1.00 96.94 73 ALA A N 1
ATOM 486 C CA . ALA A 1 73 ? -4.754 -7.529 14.958 1.00 96.94 73 ALA A CA 1
ATOM 487 C C . ALA A 1 73 ? -4.234 -6.860 16.244 1.00 96.94 73 ALA A C 1
ATOM 489 O O . ALA A 1 73 ? -4.888 -6.952 17.282 1.00 96.94 73 ALA A O 1
ATOM 490 N N . GLU A 1 74 ? -3.123 -6.120 16.166 1.00 96.25 74 GLU A N 1
ATOM 491 C CA . GLU A 1 74 ? -2.585 -5.326 17.282 1.00 96.25 74 GLU A CA 1
ATOM 492 C C . GLU A 1 74 ? -3.591 -4.269 17.771 1.00 96.25 74 GLU A C 1
ATOM 494 O O . GLU A 1 74 ? -3.855 -4.137 18.962 1.00 96.25 74 GLU A O 1
ATOM 499 N N . VAL A 1 75 ? -4.210 -3.523 16.853 1.00 95.31 75 VAL A N 1
ATOM 500 C CA . VAL A 1 75 ? -5.206 -2.501 17.206 1.00 95.31 75 VAL A CA 1
ATOM 501 C C . VAL A 1 75 ? -6.458 -3.127 17.828 1.00 95.31 75 VAL A C 1
ATOM 503 O O . VAL A 1 75 ? -7.059 -2.546 18.735 1.00 95.31 75 VAL A O 1
ATOM 506 N N . ARG A 1 76 ? -6.861 -4.309 17.352 1.00 93.81 76 ARG A N 1
ATOM 507 C CA . ARG A 1 76 ? -8.038 -5.041 17.839 1.00 93.81 76 ARG A CA 1
ATOM 508 C C . ARG A 1 76 ? -7.820 -5.697 19.200 1.00 93.81 76 ARG A C 1
ATOM 510 O O . ARG A 1 76 ? -8.799 -5.847 19.925 1.00 93.81 76 ARG A O 1
ATOM 517 N N . SER A 1 77 ? -6.587 -6.069 19.550 1.00 94.38 77 SER A N 1
ATOM 518 C CA . SER A 1 77 ? -6.270 -6.628 20.872 1.00 94.38 77 SER A CA 1
ATOM 519 C C . SER A 1 77 ? -6.273 -5.572 21.984 1.00 94.38 77 SER A C 1
ATOM 521 O O . SER A 1 77 ? -6.353 -5.912 23.164 1.00 94.38 77 SER A O 1
ATOM 523 N N . GLY A 1 78 ? -6.231 -4.285 21.623 1.00 91.12 78 GLY A N 1
ATOM 524 C CA . GLY A 1 78 ? -6.386 -3.174 22.555 1.00 91.12 78 GLY A CA 1
ATOM 525 C C . GLY A 1 78 ? -7.812 -3.015 23.097 1.00 91.12 78 GLY A C 1
ATOM 526 O O . GLY A 1 78 ? -8.787 -3.570 22.591 1.00 91.12 78 GLY A O 1
ATOM 527 N N . SER A 1 79 ? -7.961 -2.173 24.123 1.00 92.12 79 SER A N 1
ATOM 528 C CA . SER A 1 79 ? -9.281 -1.804 24.648 1.00 92.12 79 SER A CA 1
ATOM 529 C C . SER A 1 79 ? -10.148 -1.121 23.582 1.00 92.12 79 SER A C 1
ATOM 531 O O . SER A 1 79 ? -9.640 -0.467 22.668 1.00 92.12 79 SER A O 1
ATOM 533 N N . GLY A 1 80 ? -11.477 -1.158 23.744 1.00 89.69 80 GLY A N 1
ATOM 534 C CA . GLY A 1 80 ? -12.399 -0.463 22.835 1.00 89.69 80 GLY A CA 1
ATOM 535 C C . GLY A 1 80 ? -12.066 1.027 22.656 1.00 89.69 80 GLY A C 1
ATOM 536 O O . GLY A 1 80 ? -12.168 1.554 21.551 1.00 89.69 80 GLY A O 1
ATOM 537 N N . LYS A 1 81 ? -11.562 1.692 23.707 1.00 89.69 81 LYS A N 1
ATOM 538 C CA . LYS A 1 81 ? -11.100 3.087 23.641 1.00 89.69 81 LYS A CA 1
ATOM 539 C C . LYS A 1 81 ? -9.846 3.246 22.776 1.00 89.69 81 LYS A C 1
ATOM 541 O O . LYS A 1 81 ? -9.760 4.221 22.040 1.00 89.69 81 LYS A O 1
ATOM 546 N N . GLN A 1 82 ? -8.887 2.321 22.849 1.00 89.06 82 GLN A N 1
ATOM 547 C CA . GLN A 1 82 ? -7.685 2.335 22.003 1.00 89.06 82 GLN A CA 1
ATOM 548 C C . GLN A 1 82 ? -8.031 2.030 20.545 1.00 89.06 82 GLN A C 1
ATOM 550 O O . GLN A 1 82 ? -7.649 2.794 19.662 1.00 89.06 82 GLN A O 1
ATOM 555 N N . ARG A 1 83 ? -8.834 0.989 20.301 1.00 91.50 83 ARG A N 1
ATOM 556 C CA . ARG A 1 83 ? -9.314 0.635 18.961 1.00 91.50 83 ARG A CA 1
ATOM 557 C C . ARG A 1 83 ? -10.061 1.792 18.300 1.00 91.50 83 ARG A C 1
ATOM 559 O O . ARG A 1 83 ? -9.861 2.056 17.121 1.00 91.50 83 ARG A O 1
ATOM 566 N N . ASN A 1 84 ? -10.885 2.519 19.058 1.00 91.44 84 ASN A N 1
ATOM 567 C CA . ASN A 1 84 ? -11.658 3.642 18.527 1.00 91.44 84 ASN A CA 1
ATOM 568 C C . ASN A 1 84 ? -10.807 4.848 18.113 1.00 91.44 84 ASN A C 1
ATOM 570 O O . ASN A 1 84 ? -11.269 5.634 17.287 1.00 91.44 84 ASN A O 1
ATOM 574 N N . LYS A 1 85 ? -9.580 4.979 18.636 1.00 93.50 85 LYS A N 1
ATOM 575 C CA . LYS A 1 85 ? -8.646 6.026 18.202 1.00 93.50 85 LYS A CA 1
ATOM 576 C C . LYS A 1 85 ? -8.083 5.753 16.815 1.00 93.50 85 LYS A 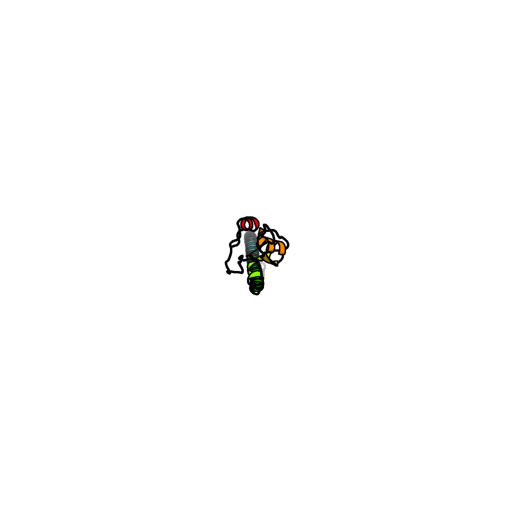C 1
ATOM 578 O O . LYS A 1 85 ? -7.751 6.699 16.116 1.00 93.50 85 LYS A O 1
ATOM 583 N N . VAL A 1 86 ? -7.962 4.494 16.398 1.00 95.06 86 VAL A N 1
ATOM 584 C CA . VAL A 1 86 ? -7.480 4.180 15.050 1.00 95.06 86 VAL A CA 1
ATOM 585 C C . VAL A 1 86 ? -8.652 4.245 14.079 1.00 95.06 86 VAL A C 1
ATOM 587 O O . VAL A 1 86 ? -9.656 3.538 14.199 1.00 95.06 86 VAL A O 1
ATOM 590 N N . THR A 1 87 ? -8.544 5.154 13.120 1.00 94.69 87 THR A N 1
ATOM 591 C CA . THR A 1 87 ? -9.577 5.386 12.112 1.00 94.69 87 THR A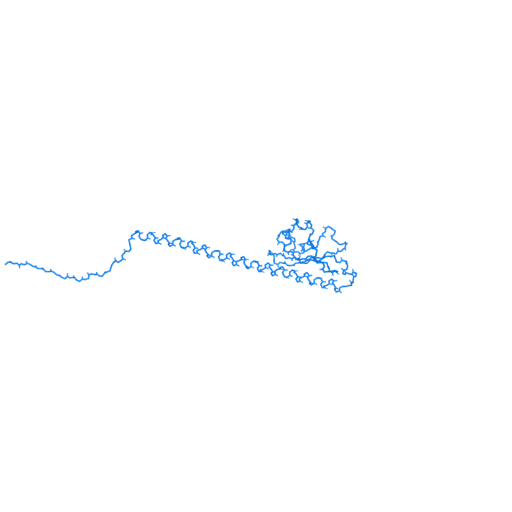 CA 1
ATOM 592 C C . THR A 1 87 ? -9.440 4.404 10.962 1.00 94.69 87 THR A C 1
ATOM 594 O O . THR A 1 87 ? -10.413 3.716 10.668 1.00 94.69 87 THR A O 1
ATOM 597 N N . THR A 1 88 ? -8.249 4.286 10.377 1.00 96.25 88 THR A N 1
ATOM 598 C CA . THR A 1 88 ? -7.959 3.392 9.254 1.00 96.25 88 THR A CA 1
ATOM 599 C C . THR A 1 88 ? -6.529 2.869 9.296 1.00 96.25 88 THR A C 1
ATOM 601 O O . THR A 1 88 ? -5.646 3.499 9.885 1.00 96.25 88 THR A O 1
ATOM 604 N N . VAL A 1 89 ? -6.304 1.713 8.675 1.00 97.75 89 VAL A N 1
ATOM 605 C CA . VAL A 1 89 ? -4.988 1.084 8.518 1.00 97.75 89 VAL A CA 1
ATOM 606 C C . VAL A 1 89 ? -4.816 0.640 7.069 1.00 97.75 89 VAL A C 1
ATOM 608 O O . VAL A 1 89 ? -5.745 0.092 6.479 1.00 97.75 89 VAL A O 1
ATOM 611 N N . VAL A 1 90 ? -3.631 0.860 6.507 1.00 97.94 90 VAL A N 1
ATOM 612 C CA . VAL A 1 90 ? -3.272 0.492 5.133 1.00 97.94 90 VAL A CA 1
ATOM 613 C C . VAL A 1 90 ? -1.854 -0.068 5.087 1.00 97.94 90 VAL A C 1
ATOM 615 O O . VAL A 1 90 ? -0.987 0.366 5.847 1.00 97.94 90 VAL A O 1
ATOM 618 N N . GLY A 1 91 ? -1.613 -1.031 4.203 1.00 98.19 91 GLY A N 1
ATOM 619 C CA . GLY A 1 91 ? -0.272 -1.513 3.877 1.00 98.19 91 GLY A CA 1
ATOM 620 C C . GLY A 1 91 ? 0.242 -0.844 2.607 1.00 98.19 91 GLY A C 1
ATOM 621 O O . GLY A 1 91 ? -0.534 -0.559 1.699 1.00 98.19 91 GLY A O 1
ATOM 622 N N . ALA A 1 92 ? 1.548 -0.615 2.524 1.00 98.00 92 ALA A N 1
ATOM 623 C CA . ALA A 1 92 ? 2.200 -0.076 1.338 1.00 98.00 92 ALA A CA 1
ATOM 624 C C . ALA A 1 92 ? 3.442 -0.895 0.977 1.00 98.00 92 ALA A C 1
ATOM 626 O O . ALA A 1 92 ? 4.189 -1.324 1.856 1.00 98.00 92 ALA A O 1
ATOM 627 N N . TYR A 1 93 ? 3.666 -1.082 -0.319 1.00 98.25 93 TYR A N 1
ATOM 628 C CA . TYR A 1 93 ? 4.832 -1.734 -0.898 1.00 98.25 93 TYR A CA 1
ATOM 629 C C . TYR A 1 93 ? 5.493 -0.806 -1.917 1.00 98.25 93 TYR A C 1
ATOM 631 O O . TYR A 1 93 ? 4.816 -0.259 -2.789 1.00 98.25 93 TYR A O 1
ATOM 639 N N . ASP A 1 94 ? 6.813 -0.655 -1.835 1.00 97.31 94 ASP A N 1
ATOM 640 C CA . ASP A 1 94 ? 7.609 0.013 -2.863 1.00 97.31 94 ASP A CA 1
ATOM 641 C C . ASP A 1 94 ? 8.398 -1.023 -3.690 1.00 97.31 94 ASP A C 1
ATOM 643 O O . ASP A 1 94 ? 9.356 -1.611 -3.179 1.00 97.31 94 ASP A O 1
ATOM 647 N N . PRO A 1 95 ? 8.055 -1.235 -4.976 1.00 95.62 95 PRO A N 1
ATOM 648 C CA . PRO A 1 95 ? 8.745 -2.194 -5.839 1.00 95.62 95 PRO A CA 1
ATOM 649 C C . PRO A 1 95 ? 10.220 -1.867 -6.091 1.00 95.62 95 PRO A C 1
ATOM 651 O O . PRO A 1 95 ? 11.001 -2.778 -6.388 1.00 95.62 95 PRO A O 1
ATOM 654 N N . ALA A 1 96 ? 10.598 -0.584 -5.997 1.00 94.44 96 ALA A N 1
ATOM 655 C CA . ALA A 1 96 ? 11.956 -0.125 -6.269 1.00 94.44 96 ALA A CA 1
ATOM 656 C C . ALA A 1 96 ? 12.917 -0.506 -5.136 1.00 94.44 96 ALA A C 1
ATOM 658 O O . ALA A 1 96 ? 13.987 -1.055 -5.395 1.00 94.44 96 ALA A O 1
ATOM 659 N N . SER A 1 97 ? 12.524 -0.259 -3.884 1.00 95.44 97 SER A N 1
ATOM 660 C CA . SER A 1 97 ? 13.325 -0.613 -2.706 1.00 95.44 97 SER A CA 1
ATOM 661 C C . SER A 1 97 ? 13.009 -1.990 -2.111 1.00 95.44 97 SER A C 1
ATOM 663 O O . SER A 1 97 ? 13.714 -2.434 -1.208 1.00 95.44 97 SER A O 1
ATOM 665 N N . ASP A 1 98 ? 11.968 -2.665 -2.606 1.00 95.81 98 ASP A N 1
ATOM 666 C CA . ASP A 1 98 ? 11.407 -3.906 -2.057 1.00 95.81 98 ASP A CA 1
ATOM 667 C C . ASP A 1 98 ? 10.950 -3.803 -0.587 1.00 95.81 98 ASP A C 1
ATOM 669 O O . ASP A 1 98 ? 10.877 -4.798 0.135 1.00 95.81 98 ASP A O 1
ATOM 673 N N . LYS A 1 99 ? 10.628 -2.588 -0.130 1.00 97.75 99 LYS A N 1
ATOM 674 C CA . LYS A 1 99 ? 10.212 -2.319 1.250 1.00 97.75 99 LYS A CA 1
ATOM 675 C C . LYS A 1 99 ? 8.701 -2.384 1.413 1.00 97.75 99 LYS A C 1
ATOM 677 O O . LYS A 1 99 ? 7.942 -2.045 0.507 1.00 97.75 99 LYS A O 1
ATOM 682 N N . VAL A 1 100 ? 8.286 -2.767 2.616 1.00 98.31 100 VAL A N 1
ATOM 683 C CA . VAL A 1 100 ? 6.894 -2.755 3.068 1.00 98.31 100 VAL A CA 1
ATOM 684 C C . VAL A 1 100 ? 6.768 -1.826 4.267 1.00 98.31 100 VAL A C 1
ATOM 686 O O . VAL A 1 100 ? 7.639 -1.814 5.136 1.00 98.31 100 VAL A O 1
ATOM 689 N N . ALA A 1 101 ? 5.670 -1.082 4.329 1.00 98.38 101 ALA A N 1
ATOM 690 C CA . ALA A 1 101 ? 5.311 -0.266 5.476 1.00 98.38 101 ALA A CA 1
ATOM 691 C C . ALA A 1 101 ? 3.810 -0.341 5.767 1.00 98.38 101 ALA A C 1
ATOM 693 O O . ALA A 1 101 ? 3.016 -0.817 4.954 1.00 98.38 101 ALA A O 1
ATOM 694 N N . VAL A 1 102 ? 3.428 0.156 6.942 1.00 98.44 102 VAL A N 1
ATOM 695 C CA . VAL A 1 102 ? 2.035 0.248 7.379 1.00 98.44 102 VAL A CA 1
ATOM 696 C C . VAL A 1 102 ? 1.756 1.673 7.821 1.00 98.44 102 VAL A C 1
ATOM 698 O O . VAL A 1 102 ? 2.502 2.239 8.617 1.00 98.44 102 VAL A O 1
ATOM 701 N N . GLY A 1 103 ? 0.655 2.230 7.335 1.00 97.44 103 GLY A N 1
ATOM 702 C CA . GLY A 1 103 ? 0.117 3.498 7.800 1.00 97.44 103 GLY A CA 1
ATOM 703 C C . GLY A 1 103 ? -1.117 3.250 8.648 1.00 97.44 103 GLY A C 1
ATOM 704 O O . GLY A 1 103 ? -2.025 2.533 8.232 1.00 97.44 103 GLY A O 1
ATOM 705 N N . ALA A 1 104 ? -1.168 3.844 9.837 1.00 96.62 104 ALA A N 1
ATOM 706 C CA . ALA A 1 104 ? -2.331 3.784 10.714 1.00 96.62 104 ALA A CA 1
ATOM 707 C C . ALA A 1 104 ? -2.742 5.205 11.090 1.00 96.62 104 ALA A C 1
ATOM 709 O O . ALA A 1 104 ? -2.015 5.904 11.793 1.00 96.62 104 ALA A O 1
ATOM 710 N N . LYS A 1 105 ? -3.918 5.639 10.634 1.00 95.69 105 LYS A N 1
ATOM 711 C CA . LYS A 1 105 ? -4.425 6.968 10.960 1.00 95.69 105 LYS A CA 1
ATOM 712 C C . LYS A 1 105 ? -5.037 6.957 12.355 1.00 95.69 105 LYS A C 1
ATOM 714 O O . LYS A 1 105 ? -6.101 6.370 12.571 1.00 95.69 105 LYS A O 1
ATOM 719 N N . VAL A 1 106 ? -4.400 7.663 13.279 1.00 94.25 106 VAL A N 1
ATOM 720 C CA . VAL A 1 106 ? -4.897 7.869 14.643 1.00 94.25 106 VAL A CA 1
ATOM 721 C C . VAL A 1 106 ? -5.642 9.202 14.728 1.00 94.25 106 VAL A C 1
ATOM 723 O O . VAL A 1 106 ? -5.189 10.221 14.209 1.00 94.25 106 VAL A O 1
ATOM 726 N N . ASP A 1 107 ? -6.812 9.188 15.356 1.00 88.56 107 ASP A N 1
ATOM 727 C CA . ASP A 1 107 ? -7.631 10.372 15.576 1.00 88.56 107 ASP A CA 1
ATOM 728 C C . ASP A 1 107 ? -6.913 11.390 16.475 1.00 88.56 107 ASP A C 1
ATOM 730 O O . ASP A 1 107 ? -6.263 11.028 17.457 1.00 88.56 107 ASP A O 1
ATOM 734 N N . GLY A 1 108 ? -7.005 12.669 16.114 1.00 84.25 108 GLY A N 1
ATOM 735 C CA . GLY A 1 108 ? -6.271 13.759 16.767 1.00 84.25 108 GLY A CA 1
ATOM 736 C C . GLY A 1 108 ? -4.770 13.841 16.441 1.00 84.25 108 GLY A C 1
ATOM 737 O O . GLY A 1 108 ? -4.139 14.834 16.806 1.00 84.25 108 GLY A O 1
ATOM 738 N N . CYS A 1 109 ? -4.207 12.868 15.720 1.00 84.38 109 CYS A N 1
ATOM 739 C CA . CYS A 1 109 ? -2.817 12.866 15.253 1.00 84.38 109 CYS A CA 1
ATOM 740 C C . CYS A 1 109 ? -2.725 13.213 13.755 1.00 84.38 109 CYS A C 1
ATOM 742 O O . CYS A 1 109 ? -3.689 13.059 12.995 1.00 84.38 109 CYS A O 1
ATOM 744 N N . ASP A 1 110 ? -1.555 13.698 13.328 1.00 83.69 110 ASP A N 1
ATOM 745 C CA . ASP A 1 110 ? -1.190 13.863 11.912 1.00 83.69 110 ASP A CA 1
ATOM 746 C C . ASP A 1 110 ? -2.248 14.614 11.092 1.00 83.69 110 ASP A C 1
ATOM 748 O O . ASP A 1 110 ? -2.840 14.094 10.136 1.00 83.69 110 ASP A O 1
ATOM 752 N N . LYS A 1 111 ? -2.563 15.842 11.527 1.00 85.69 111 LYS A N 1
ATOM 753 C CA . LYS A 1 111 ? -3.583 16.687 10.891 1.00 85.69 111 LYS A CA 1
ATOM 754 C C . LYS A 1 111 ? -3.290 16.844 9.395 1.00 85.69 111 LYS A C 1
ATOM 756 O O . LYS A 1 111 ? -2.169 17.145 9.005 1.00 85.69 111 LYS A O 1
ATOM 761 N N . GLY A 1 112 ? -4.316 16.638 8.569 1.00 86.81 112 GLY A N 1
ATOM 762 C CA . GLY A 1 112 ? -4.219 16.737 7.108 1.00 86.81 112 GLY A CA 1
ATOM 763 C C . GLY A 1 112 ? -3.672 15.496 6.390 1.00 86.81 112 GLY A C 1
ATOM 764 O O . GLY A 1 112 ? -3.747 15.455 5.167 1.00 86.81 112 GLY A O 1
ATOM 765 N N . LYS A 1 113 ? -3.185 14.479 7.115 1.00 93.38 113 LYS A N 1
ATOM 766 C CA . LYS A 1 113 ? -2.673 13.233 6.521 1.00 93.38 113 LYS A CA 1
ATOM 767 C C . LYS A 1 113 ? -3.700 12.101 6.556 1.00 93.38 113 LYS A C 1
ATOM 769 O O . LYS A 1 113 ? -4.464 11.973 7.518 1.00 93.38 113 LYS A O 1
ATOM 774 N N . CYS A 1 114 ? -3.696 11.272 5.525 1.00 94.81 114 CYS A N 1
ATOM 775 C CA . CYS A 1 114 ? -4.398 9.997 5.428 1.00 94.81 114 CYS A CA 1
ATOM 776 C C . CYS A 1 114 ? -3.459 8.843 5.819 1.00 94.81 114 CYS A C 1
ATOM 778 O O . CYS A 1 114 ? -2.259 9.041 6.010 1.00 94.81 114 CYS A O 1
ATOM 780 N N . ALA A 1 115 ? -3.997 7.630 5.953 1.00 96.44 115 ALA A N 1
ATOM 781 C CA . ALA A 1 115 ? -3.178 6.463 6.281 1.00 96.44 115 ALA A CA 1
ATOM 782 C C . ALA A 1 115 ? -2.141 6.177 5.176 1.00 96.44 115 ALA A C 1
ATOM 784 O O . ALA A 1 115 ? -1.030 5.751 5.473 1.00 96.44 115 ALA A O 1
ATOM 785 N N . GLU A 1 116 ? -2.474 6.482 3.923 1.00 96.81 116 GLU A N 1
ATOM 786 C CA . GLU A 1 116 ? -1.604 6.334 2.758 1.00 96.81 116 GLU A CA 1
ATOM 787 C C . GLU A 1 116 ? -0.372 7.240 2.838 1.00 96.81 116 GLU A C 1
ATOM 789 O O . GLU A 1 116 ? 0.729 6.776 2.549 1.00 96.81 116 GLU A O 1
ATOM 794 N N . ASP A 1 117 ? -0.517 8.490 3.303 1.00 96.56 117 ASP A N 1
ATOM 795 C CA . ASP A 1 117 ? 0.646 9.372 3.482 1.00 96.56 117 ASP A CA 1
ATOM 796 C C . ASP A 1 117 ? 1.572 8.825 4.565 1.00 96.56 117 ASP A C 1
ATOM 798 O O . ASP A 1 117 ? 2.782 8.788 4.380 1.00 96.56 117 ASP A O 1
ATOM 802 N N . LEU A 1 118 ? 1.002 8.351 5.678 1.00 97.38 118 LEU A N 1
ATOM 803 C CA . LEU A 1 118 ? 1.779 7.784 6.781 1.00 97.38 118 LEU A CA 1
ATOM 804 C C . LEU A 1 118 ? 2.540 6.528 6.338 1.00 97.38 118 LEU A C 1
ATOM 806 O O . LEU A 1 118 ? 3.696 6.337 6.710 1.00 97.38 118 LEU A O 1
ATOM 810 N N . ALA A 1 119 ? 1.918 5.684 5.512 1.00 97.44 119 ALA A N 1
ATOM 811 C CA . ALA A 1 119 ? 2.580 4.516 4.946 1.00 97.44 119 ALA A CA 1
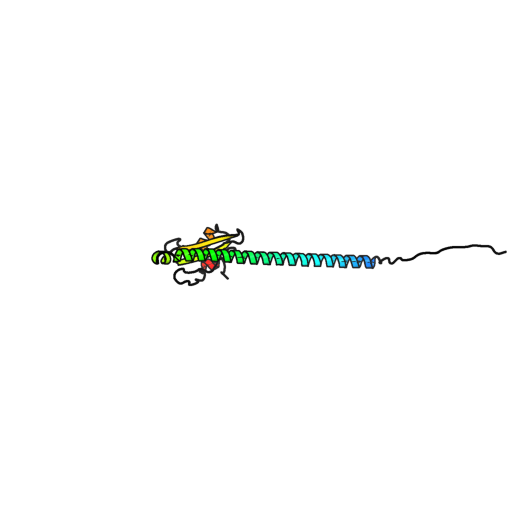ATOM 812 C C . ALA A 1 119 ? 3.678 4.910 3.939 1.00 97.44 119 ALA A C 1
ATOM 814 O O . ALA A 1 119 ? 4.757 4.320 3.954 1.00 97.44 119 ALA A O 1
ATOM 815 N N . ALA A 1 120 ? 3.441 5.920 3.095 1.00 97.25 120 ALA A N 1
ATOM 816 C CA . ALA A 1 120 ? 4.435 6.432 2.151 1.00 97.25 120 ALA A CA 1
ATOM 817 C C . ALA A 1 120 ? 5.643 7.064 2.863 1.00 97.25 120 ALA A C 1
ATOM 819 O O . ALA A 1 120 ? 6.786 6.812 2.484 1.00 97.25 120 ALA A O 1
ATOM 820 N N . GLU A 1 121 ? 5.409 7.831 3.927 1.00 96.62 121 GLU A N 1
ATOM 821 C CA . GLU A 1 121 ? 6.459 8.407 4.773 1.00 96.62 121 GLU A CA 1
ATOM 822 C C . GLU A 1 121 ? 7.296 7.313 5.443 1.00 96.62 121 GLU A C 1
ATOM 824 O O . GLU A 1 121 ? 8.524 7.385 5.441 1.00 96.62 121 GLU A O 1
ATOM 829 N N . ALA A 1 122 ? 6.654 6.250 5.935 1.00 97.25 122 ALA A N 1
ATOM 830 C CA . ALA A 1 122 ? 7.343 5.100 6.515 1.00 97.25 122 ALA A CA 1
ATOM 831 C C . ALA A 1 122 ? 8.193 4.312 5.493 1.00 97.25 122 ALA A C 1
ATOM 833 O O . ALA A 1 122 ? 9.168 3.666 5.878 1.00 97.25 122 ALA A O 1
ATOM 834 N N . LEU A 1 123 ? 7.886 4.401 4.192 1.00 96.62 123 LEU A N 1
ATOM 835 C CA . LEU A 1 123 ? 8.741 3.882 3.113 1.00 96.62 123 LEU A CA 1
ATOM 836 C C . LEU A 1 123 ? 9.935 4.800 2.786 1.00 96.62 123 LEU A C 1
ATOM 838 O O . LEU A 1 123 ? 10.809 4.408 2.012 1.00 96.62 123 LEU A O 1
ATOM 842 N N . GLY A 1 124 ? 10.001 5.999 3.372 1.00 96.12 124 GLY A N 1
ATOM 843 C CA . GLY A 1 124 ? 11.002 7.021 3.061 1.00 96.12 124 GLY A CA 1
ATOM 844 C C . GLY A 1 124 ? 10.588 7.967 1.932 1.00 96.12 124 GLY A C 1
ATOM 845 O O . GLY A 1 124 ? 11.455 8.542 1.280 1.00 96.12 124 GLY A O 1
ATOM 846 N N . SER A 1 125 ? 9.282 8.118 1.691 1.00 93.00 125 SER A N 1
ATOM 847 C CA . SER A 1 125 ? 8.700 9.012 0.680 1.00 93.00 125 SER A CA 1
ATOM 848 C C . SER A 1 125 ? 9.219 8.780 -0.751 1.00 93.00 125 SER A C 1
ATOM 850 O O . SER A 1 125 ? 9.695 9.722 -1.393 1.00 93.00 125 SER A O 1
ATOM 852 N N . PRO A 1 126 ? 9.132 7.544 -1.287 1.00 94.75 126 PRO A N 1
ATOM 853 C CA . PRO A 1 126 ? 9.449 7.286 -2.690 1.00 94.75 126 PRO A CA 1
ATOM 854 C C . PRO A 1 126 ? 8.465 8.024 -3.625 1.00 94.75 126 PRO A C 1
ATOM 856 O O . PRO A 1 126 ? 7.428 8.521 -3.170 1.00 94.75 126 PRO A O 1
ATOM 859 N N . PRO A 1 127 ? 8.754 8.100 -4.940 1.00 95.75 127 PRO A N 1
ATOM 860 C CA . PRO A 1 127 ? 7.860 8.732 -5.905 1.00 95.75 127 PRO A CA 1
ATOM 861 C C . PRO A 1 127 ? 6.417 8.204 -5.766 1.00 95.75 127 PRO A C 1
ATOM 863 O O . PRO A 1 127 ? 6.197 7.004 -5.914 1.00 95.75 127 PRO A O 1
ATOM 866 N N . PRO A 1 128 ? 5.407 9.058 -5.520 1.00 93.75 128 PRO A N 1
ATOM 867 C CA . PRO A 1 128 ? 4.078 8.607 -5.096 1.00 93.75 128 PRO A CA 1
ATOM 868 C C . PRO A 1 128 ? 3.437 7.531 -5.982 1.00 93.75 128 PRO A C 1
ATOM 870 O O . PRO A 1 128 ? 2.877 6.559 -5.485 1.00 93.75 128 PRO A O 1
ATOM 873 N N . LYS A 1 129 ? 3.572 7.656 -7.306 1.00 93.81 129 LYS A N 1
ATOM 874 C CA . LYS A 1 129 ? 2.950 6.745 -8.280 1.00 93.81 129 LYS A CA 1
ATOM 875 C C . LYS A 1 129 ? 3.598 5.356 -8.358 1.00 93.81 129 LYS A C 1
ATOM 877 O O . LYS A 1 129 ? 3.080 4.491 -9.063 1.00 93.81 129 LYS A O 1
ATOM 882 N N . THR A 1 130 ? 4.738 5.133 -7.700 1.00 94.62 130 THR A N 1
ATOM 883 C CA . THR A 1 130 ? 5.400 3.817 -7.687 1.00 94.62 130 THR A CA 1
ATOM 884 C C . THR A 1 130 ? 4.920 2.939 -6.540 1.00 94.62 130 THR A C 1
ATOM 886 O O . THR A 1 130 ? 5.053 1.718 -6.621 1.00 94.62 130 THR A O 1
ATOM 889 N N . ILE A 1 131 ? 4.334 3.537 -5.501 1.00 96.31 131 ILE A N 1
ATOM 890 C CA . ILE A 1 131 ? 3.877 2.834 -4.305 1.00 96.31 131 ILE A CA 1
ATOM 891 C C . ILE A 1 131 ? 2.621 2.026 -4.632 1.00 96.31 131 ILE A C 1
ATOM 893 O O . ILE A 1 131 ? 1.692 2.518 -5.273 1.00 96.31 131 ILE A O 1
ATOM 897 N N . LYS A 1 132 ? 2.578 0.778 -4.167 1.00 96.31 132 LYS A N 1
ATOM 898 C CA . LYS A 1 132 ? 1.388 -0.073 -4.212 1.00 96.31 132 LYS A CA 1
ATOM 899 C C . LYS A 1 132 ? 0.776 -0.171 -2.829 1.00 96.31 132 LYS A C 1
ATOM 901 O O . LYS A 1 132 ? 1.403 -0.691 -1.910 1.00 96.31 132 LYS A O 1
ATOM 906 N N . PHE A 1 133 ? -0.438 0.340 -2.696 1.00 96.81 133 PHE A N 1
ATOM 907 C CA . PHE A 1 133 ? -1.208 0.264 -1.463 1.00 96.81 133 PHE A CA 1
ATOM 908 C C . PHE A 1 133 ? -2.125 -0.954 -1.482 1.00 96.81 133 PHE A C 1
ATOM 910 O O . PHE A 1 133 ? -2.554 -1.397 -2.545 1.00 96.81 133 PHE A O 1
ATOM 917 N N . THR A 1 134 ? -2.410 -1.489 -0.303 1.00 96.94 134 THR A N 1
ATOM 918 C CA . THR A 1 134 ? -3.500 -2.445 -0.094 1.00 96.94 134 THR A CA 1
ATOM 919 C C . THR A 1 134 ? -4.792 -1.708 0.241 1.00 96.94 134 THR A C 1
ATOM 921 O O . THR A 1 134 ? -4.785 -0.488 0.405 1.00 96.94 134 THR A O 1
ATOM 924 N N . ASP A 1 135 ? -5.897 -2.440 0.396 1.00 95.56 135 ASP A N 1
ATOM 925 C CA . ASP A 1 135 ? -7.144 -1.833 0.862 1.00 95.56 135 ASP A CA 1
ATOM 926 C C . ASP A 1 135 ? -6.963 -1.143 2.217 1.00 95.56 135 ASP A C 1
ATOM 928 O O . ASP A 1 135 ? -6.347 -1.692 3.145 1.00 95.56 135 ASP A O 1
ATOM 932 N N . VAL A 1 136 ? -7.557 0.042 2.339 1.00 96.19 136 VAL A N 1
ATOM 933 C CA . VAL A 1 136 ? -7.627 0.808 3.581 1.00 96.19 136 VAL A CA 1
ATOM 934 C C . VAL A 1 136 ? -8.772 0.251 4.431 1.00 96.19 136 VAL A C 1
ATOM 936 O O . VAL A 1 136 ? -9.930 0.318 4.032 1.00 96.19 136 VAL A O 1
ATOM 939 N N . ILE A 1 137 ? -8.475 -0.276 5.620 1.00 97.19 137 ILE A N 1
ATOM 940 C CA . ILE A 1 137 ? -9.467 -0.948 6.478 1.00 97.19 137 ILE A CA 1
ATOM 941 C C . ILE A 1 137 ? -9.725 -0.145 7.752 1.00 97.19 137 ILE A C 1
ATOM 943 O O . ILE A 1 137 ? -8.788 0.283 8.434 1.00 97.19 137 ILE A O 1
ATOM 947 N N . ARG A 1 138 ? -11.001 0.011 8.125 1.00 96.19 138 ARG A N 1
ATOM 948 C CA . ARG A 1 138 ? -11.427 0.540 9.429 1.00 96.19 138 ARG A CA 1
ATOM 949 C C . ARG A 1 138 ? -11.399 -0.569 10.495 1.00 96.19 138 ARG A C 1
ATOM 951 O O . ARG A 1 138 ? -12.266 -1.438 10.472 1.00 96.19 138 ARG A O 1
ATOM 958 N N . PRO A 1 139 ? -10.536 -0.508 11.530 1.00 94.50 139 PRO A N 1
ATOM 959 C CA . PRO A 1 139 ? -10.371 -1.611 12.497 1.00 94.50 139 PRO A CA 1
ATOM 960 C C . PRO A 1 139 ? -11.595 -1.934 13.369 1.00 94.50 139 PRO A C 1
ATOM 962 O O . PRO A 1 139 ? -11.593 -2.921 14.101 1.00 94.50 139 PRO A O 1
ATOM 965 N N . ARG A 1 140 ? -12.596 -1.048 13.388 1.00 92.50 140 ARG A N 1
ATOM 966 C CA . ARG A 1 140 ? -13.798 -1.162 14.228 1.00 92.50 140 ARG A CA 1
ATOM 967 C C . ARG A 1 140 ? -14.926 -1.953 13.573 1.00 92.50 140 ARG A C 1
ATOM 969 O O . ARG A 1 140 ? -15.744 -2.506 14.297 1.00 92.50 140 ARG A O 1
ATOM 976 N N . THR A 1 141 ? -15.008 -1.906 12.248 1.00 93.25 141 THR A N 1
ATOM 977 C CA . THR A 1 141 ? -16.143 -2.417 11.461 1.00 93.25 141 THR A CA 1
ATOM 978 C C . THR A 1 141 ? -15.701 -3.310 10.313 1.00 93.25 141 THR A C 1
ATOM 980 O O . THR A 1 141 ? -16.552 -3.865 9.633 1.00 93.25 141 THR A O 1
ATOM 983 N N . ASP A 1 142 ? -14.393 -3.406 10.071 1.00 94.00 142 ASP A N 1
ATOM 984 C CA . ASP A 1 142 ? -13.787 -4.115 8.942 1.00 94.00 142 ASP A CA 1
ATOM 985 C C . ASP A 1 142 ? -14.240 -3.597 7.573 1.00 94.00 142 ASP A C 1
ATOM 987 O O . ASP A 1 142 ? -14.056 -4.238 6.544 1.00 94.00 142 ASP A O 1
ATOM 991 N N . GLU A 1 143 ? -14.778 -2.379 7.564 1.00 96.00 143 GLU A N 1
ATOM 992 C CA . GLU A 1 143 ? -15.151 -1.661 6.360 1.00 96.00 143 GLU A CA 1
ATOM 993 C C . GLU A 1 143 ? -13.895 -1.285 5.569 1.00 96.00 143 GLU A C 1
ATOM 995 O O . GLU A 1 143 ? -12.971 -0.654 6.102 1.00 96.00 143 GLU A O 1
ATOM 1000 N N . VAL A 1 144 ? -13.895 -1.652 4.289 1.00 96.50 144 VAL A N 1
ATOM 1001 C CA . VAL A 1 144 ? -12.927 -1.170 3.308 1.00 96.50 144 VAL A CA 1
ATOM 1002 C C . VAL A 1 144 ? -13.343 0.228 2.874 1.00 96.50 144 VAL A C 1
ATOM 1004 O O . VAL A 1 144 ? -14.449 0.436 2.376 1.00 96.50 144 VAL A O 1
ATOM 1007 N N . ILE A 1 145 ? -12.456 1.195 3.076 1.00 93.56 145 ILE A N 1
ATOM 1008 C CA . ILE A 1 145 ? -12.699 2.598 2.761 1.00 93.56 145 ILE A CA 1
ATOM 1009 C C . ILE A 1 145 ? -11.966 2.934 1.464 1.00 93.56 145 ILE A C 1
ATOM 1011 O O . ILE A 1 145 ? -10.757 2.720 1.385 1.00 93.56 145 ILE A O 1
ATOM 1015 N N . PRO A 1 146 ? -12.651 3.487 0.450 1.00 92.50 146 PRO A N 1
ATOM 1016 C CA . PRO A 1 146 ? -11.972 3.920 -0.759 1.00 92.50 146 PRO A CA 1
ATOM 1017 C C . PRO A 1 146 ? -11.007 5.077 -0.448 1.00 92.50 146 PRO A C 1
ATOM 1019 O O . PRO A 1 146 ? -11.304 5.913 0.416 1.00 92.50 146 PRO A O 1
ATOM 1022 N N . PRO A 1 147 ? -9.880 5.189 -1.172 1.00 91.50 147 PRO A N 1
ATOM 1023 C CA . PRO A 1 147 ? -8.966 6.313 -1.011 1.00 91.50 147 PRO A CA 1
ATOM 1024 C C . PRO A 1 147 ? -9.690 7.637 -1.283 1.00 91.50 147 PRO A C 1
ATOM 1026 O O . PRO A 1 147 ? -10.574 7.724 -2.141 1.00 91.50 147 PRO A O 1
ATOM 1029 N N . CYS A 1 148 ? -9.309 8.697 -0.570 1.00 92.56 148 CYS A N 1
ATOM 1030 C CA . CYS A 1 148 ? -9.869 10.025 -0.828 1.00 92.56 148 CYS A CA 1
ATOM 1031 C C . CYS A 1 148 ? -9.333 10.607 -2.148 1.00 92.56 148 CYS A C 1
ATOM 1033 O O . CYS A 1 148 ? -8.289 10.183 -2.646 1.00 92.56 148 CYS A O 1
ATOM 1035 N N . ASP A 1 149 ? -10.002 11.617 -2.708 1.00 94.19 149 ASP A N 1
ATOM 1036 C CA . ASP A 1 149 ? -9.625 12.172 -4.020 1.00 94.19 149 ASP A CA 1
ATOM 1037 C C . ASP A 1 149 ? -8.217 12.780 -4.038 1.00 94.19 149 ASP A C 1
ATOM 1039 O O . ASP A 1 149 ? -7.515 12.689 -5.043 1.00 94.19 149 ASP A O 1
ATOM 1043 N N . ARG A 1 150 ? -7.746 13.305 -2.899 1.00 94.88 150 ARG A N 1
ATOM 1044 C CA . ARG A 1 150 ? -6.352 13.740 -2.742 1.00 94.88 150 ARG A CA 1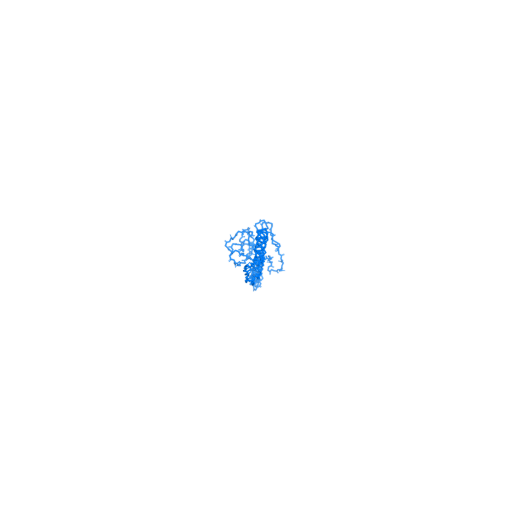
ATOM 1045 C C . ARG A 1 150 ? -5.381 12.561 -2.851 1.00 94.88 150 ARG A C 1
ATOM 1047 O O . ARG A 1 150 ? -4.393 12.662 -3.570 1.00 94.88 150 ARG A O 1
ATOM 1054 N N . CYS A 1 151 ? -5.655 11.446 -2.170 1.00 94.62 151 CYS A N 1
ATOM 1055 C CA . CYS A 1 151 ? -4.826 10.242 -2.270 1.00 94.62 151 CYS A CA 1
ATOM 1056 C C . CYS A 1 151 ? -4.835 9.685 -3.699 1.00 94.62 151 CYS A C 1
ATOM 1058 O O . CYS A 1 151 ? -3.770 9.366 -4.218 1.00 94.62 151 CYS A O 1
ATOM 1060 N N . LYS A 1 152 ? -5.998 9.655 -4.367 1.00 94.12 152 LYS A N 1
ATOM 1061 C CA . LYS A 1 152 ? -6.104 9.243 -5.777 1.00 94.12 152 LYS A CA 1
ATOM 1062 C C . LYS A 1 152 ? -5.280 10.140 -6.703 1.00 94.12 152 LYS A C 1
ATOM 1064 O O . LYS A 1 152 ? -4.587 9.638 -7.581 1.00 94.12 152 LYS A O 1
ATOM 1069 N N . ALA A 1 153 ? -5.328 11.458 -6.510 1.00 94.50 153 ALA A N 1
ATOM 1070 C CA . ALA A 1 153 ? -4.565 12.406 -7.321 1.00 94.50 153 ALA A CA 1
ATOM 1071 C C . ALA A 1 153 ? -3.045 12.261 -7.118 1.00 94.50 153 ALA A C 1
ATOM 1073 O O . ALA A 1 153 ? -2.279 12.357 -8.078 1.00 94.50 153 ALA A O 1
ATOM 1074 N N . THR A 1 154 ? -2.611 12.003 -5.883 1.00 95.06 154 THR A N 1
ATOM 1075 C CA . THR A 1 154 ? -1.191 11.888 -5.521 1.00 95.06 154 THR A CA 1
ATOM 1076 C C . THR A 1 154 ? -0.598 10.532 -5.905 1.00 95.06 154 THR A C 1
ATOM 1078 O O . THR A 1 154 ? 0.432 10.474 -6.577 1.00 95.06 154 THR A O 1
ATOM 1081 N N . TYR A 1 155 ? -1.241 9.441 -5.491 1.00 94.06 155 TYR A N 1
ATOM 1082 C CA . TYR A 1 155 ? -0.714 8.076 -5.595 1.00 94.06 155 TYR A CA 1
ATOM 1083 C C . TYR A 1 155 ? -1.273 7.296 -6.793 1.00 94.06 155 TYR A C 1
ATOM 1085 O O . TYR A 1 155 ? -0.713 6.271 -7.174 1.00 94.06 155 TYR A O 1
ATOM 1093 N N . GLY A 1 156 ? -2.329 7.801 -7.433 1.00 90.06 156 GLY A N 1
ATOM 1094 C CA . GLY A 1 156 ? -3.076 7.096 -8.471 1.00 90.06 156 GLY A CA 1
ATOM 1095 C C . GLY A 1 156 ? -4.272 6.328 -7.909 1.00 90.06 156 GLY A C 1
ATOM 1096 O O . GLY A 1 156 ? -4.512 6.284 -6.700 1.00 90.06 156 GLY A O 1
ATOM 1097 N N . THR A 1 157 ? -5.053 5.732 -8.804 1.00 79.69 157 THR A N 1
ATOM 1098 C CA . THR A 1 157 ? -6.128 4.816 -8.425 1.00 79.69 157 THR A CA 1
ATOM 1099 C C . THR A 1 157 ? -5.531 3.530 -7.864 1.00 79.69 157 THR A C 1
ATOM 1101 O O . THR A 1 157 ? -4.622 2.943 -8.449 1.00 79.69 157 THR A O 1
ATOM 1104 N N . GLN A 1 158 ? -6.029 3.128 -6.698 1.00 69.94 158 GLN A N 1
ATOM 1105 C CA . GLN A 1 158 ? -5.769 1.814 -6.125 1.00 69.94 158 GLN A CA 1
ATOM 1106 C C . GLN A 1 158 ? -6.702 0.846 -6.865 1.00 69.94 158 GLN A C 1
ATOM 1108 O O . GLN A 1 158 ? -7.918 0.977 -6.738 1.00 69.94 158 GLN A O 1
ATOM 1113 N N . GLU A 1 159 ? -6.136 -0.014 -7.714 1.00 52.28 159 GLU A N 1
ATOM 1114 C CA . GLU A 1 159 ? -6.833 -1.085 -8.447 1.00 52.28 159 GLU A CA 1
ATOM 1115 C C . GLU A 1 159 ? -6.379 -2.455 -7.943 1.00 52.28 159 GLU A C 1
ATOM 1117 O O . GLU A 1 159 ? -5.162 -2.593 -7.658 1.00 52.28 159 GLU A O 1
#

Secondary structure (DSSP, 8-state):
-------------------HHHHHHHHHHHHHHHHHHHHHHHHHHHHHHHHHHHHHHHHHHHHHHHHHHHHHHHHHHS-HHHHHHEEEEEEEEETTTTEEEEEEEETTSSTT--HHHHHHHHTT---GGG-EE--EE-TTT-PEEPPPHHHHHHH----

pLDDT: mean 83.54, std 18.13, range [40.12, 98.44]

Radius of gyration: 35.72 Å; chains: 1; bounding box: 69×65×118 Å

Sequence (159 aa):
MSAAIGGHAERMMNGGGSTPAQAASDLLLGAAFSVVAKGIAKLEVARATAAAAKEKLSAGVARAAAARDAKLAEVRSGSGKQRNKVTTVVGAYDPASDKVAVGAKVDGCDKGKCAEDLAAEALGSPPPKTIKFTDVIRPRTDEVIPPCDRCKATYGTQE